Protein AF-A0A935HV04-F1 (afdb_monomer_lite)

Sequence (167 aa):
MIIDSYYIISKVKEILFQFDQTAIPQITVTQIKENPVILPTTEEQAAISSFLDDKTAQIDKLISNKEKLIELLKEERSAIINEAVRGEGKNWERKKLKYVAFIKYGLGQPPKQKDDGLPLIRATNVERGKINEKDLIYVDPDDVPYDRDPVLKENDIYSSKARSIYS

Structure (mmCIF, N/CA/C/O backbone):
data_AF-A0A935HV04-F1
#
_entry.id   AF-A0A935HV04-F1
#
loop_
_atom_site.group_PDB
_atom_site.id
_atom_site.type_symbol
_atom_site.label_atom_id
_atom_site.label_alt_id
_atom_site.label_comp_id
_atom_site.label_asym_id
_atom_site.label_entity_id
_atom_site.label_seq_id
_atom_site.pdbx_PDB_ins_code
_atom_site.Cartn_x
_atom_site.Cartn_y
_atom_site.Cartn_z
_atom_site.occupancy
_atom_site.B_iso_or_equiv
_atom_site.auth_seq_id
_atom_site.auth_comp_id
_atom_site.auth_asym_id
_atom_site.auth_atom_id
_atom_site.pdbx_PDB_model_num
ATOM 1 N N . MET A 1 1 ? -35.256 13.788 24.694 1.00 47.50 1 MET A N 1
ATOM 2 C CA . MET A 1 1 ? -34.440 12.618 24.294 1.00 47.50 1 MET A CA 1
ATOM 3 C C . MET A 1 1 ? -33.250 12.958 23.390 1.00 47.50 1 MET A C 1
ATOM 5 O O . MET A 1 1 ? -32.136 12.807 23.860 1.00 47.50 1 MET A O 1
ATOM 9 N N . ILE A 1 2 ? -33.401 13.443 22.141 1.00 44.16 2 ILE A N 1
ATOM 10 C CA . ILE A 1 2 ? -32.221 13.804 21.301 1.00 44.16 2 ILE A CA 1
ATOM 11 C C . ILE A 1 2 ? -31.509 15.073 21.814 1.00 44.16 2 ILE A C 1
ATOM 13 O O . ILE A 1 2 ? -30.285 15.169 21.761 1.00 44.16 2 ILE A O 1
ATOM 17 N N . ILE A 1 3 ? -32.269 16.025 22.363 1.00 41.28 3 ILE A N 1
ATOM 18 C CA . ILE A 1 3 ? -31.739 17.292 22.896 1.00 41.28 3 ILE A CA 1
ATOM 19 C C . ILE A 1 3 ? -30.908 17.054 24.170 1.00 41.28 3 ILE A C 1
ATOM 21 O O . ILE A 1 3 ? -29.827 17.623 24.304 1.00 41.28 3 ILE A O 1
ATOM 25 N N . ASP A 1 4 ? -31.347 16.145 25.044 1.00 47.22 4 ASP A N 1
ATOM 26 C CA . ASP A 1 4 ? -30.665 15.836 26.310 1.00 47.22 4 ASP A CA 1
ATOM 27 C C . ASP A 1 4 ? -29.338 15.101 26.073 1.00 47.22 4 ASP A C 1
ATOM 29 O O . ASP A 1 4 ? -28.319 15.429 26.677 1.00 47.22 4 ASP A O 1
ATOM 33 N N . SER A 1 5 ? -29.303 14.176 25.107 1.00 46.69 5 SER A N 1
ATOM 34 C CA . SER A 1 5 ? -28.078 13.449 24.755 1.00 46.69 5 SER A CA 1
ATOM 35 C C . SER A 1 5 ? -27.030 14.349 24.081 1.00 46.69 5 SER A C 1
ATOM 37 O O . SER A 1 5 ? -25.834 14.186 24.328 1.00 46.69 5 SER A O 1
ATOM 39 N N . TYR A 1 6 ? -27.454 15.324 23.264 1.00 51.53 6 TYR A N 1
ATOM 40 C CA . TYR A 1 6 ? -26.553 16.332 22.689 1.00 51.53 6 TYR A CA 1
ATOM 41 C C . TYR A 1 6 ? -26.009 17.277 23.768 1.00 51.53 6 TYR A C 1
ATOM 43 O O . TYR A 1 6 ? -24.817 17.579 23.767 1.00 51.53 6 TYR A O 1
ATOM 51 N N . TYR A 1 7 ? -26.856 17.675 24.723 1.00 54.06 7 TYR A N 1
ATOM 52 C CA . TYR A 1 7 ? -26.468 18.512 25.858 1.00 54.06 7 TYR A CA 1
ATOM 53 C C . TYR A 1 7 ? -25.430 17.824 26.761 1.00 54.06 7 TYR A C 1
ATOM 55 O O . TYR A 1 7 ? -24.446 18.452 27.158 1.00 54.06 7 TYR A O 1
ATOM 63 N N . ILE A 1 8 ? -25.590 16.519 27.017 1.00 55.56 8 ILE A N 1
ATOM 64 C CA . ILE A 1 8 ? -24.612 15.716 27.764 1.00 55.56 8 ILE A CA 1
ATOM 65 C C . ILE A 1 8 ? -23.278 15.668 27.013 1.00 55.56 8 ILE A C 1
ATOM 67 O O . ILE A 1 8 ? -22.256 16.024 27.589 1.00 55.56 8 ILE A O 1
ATOM 71 N N . ILE A 1 9 ? -23.257 15.317 25.722 1.00 57.28 9 ILE A N 1
ATOM 72 C CA . ILE A 1 9 ? -22.001 15.222 24.953 1.00 57.28 9 ILE A CA 1
ATOM 73 C C . ILE A 1 9 ? -21.313 16.594 24.813 1.00 57.28 9 ILE A C 1
ATOM 75 O O . ILE A 1 9 ? -20.083 16.673 24.896 1.00 57.28 9 ILE A O 1
ATOM 79 N N . SER A 1 10 ? -22.072 17.685 24.646 1.00 54.31 10 SER A N 1
ATOM 80 C CA . SER A 1 10 ? -21.502 19.036 24.566 1.00 54.31 10 SER A CA 1
ATOM 81 C C . SER A 1 10 ? -20.907 19.499 25.896 1.00 54.31 10 SER A C 1
ATOM 83 O O . SER A 1 10 ? -19.826 20.084 25.905 1.00 54.31 10 SER A O 1
ATOM 85 N N . LYS A 1 11 ? -21.566 19.199 27.026 1.00 54.38 11 LYS A N 1
ATOM 86 C CA . LYS A 1 11 ? -21.071 19.561 28.364 1.00 54.38 11 LYS A CA 1
ATOM 87 C C . LYS A 1 11 ? -19.913 18.681 28.817 1.00 54.38 11 LYS A C 1
ATOM 89 O O . LYS A 1 11 ? -18.961 19.187 29.396 1.00 54.38 11 LYS A O 1
ATOM 94 N N . VAL A 1 12 ? -19.937 17.395 28.474 1.00 57.72 12 VAL A N 1
ATOM 95 C CA . VAL A 1 12 ? -18.837 16.454 28.725 1.00 57.72 12 VAL A CA 1
ATOM 96 C C . VAL A 1 12 ? -17.551 16.915 28.026 1.00 57.72 12 VAL A C 1
ATOM 98 O O . VAL A 1 12 ? -16.484 16.831 28.625 1.00 57.72 12 VAL A O 1
ATOM 101 N N . LYS A 1 13 ? -17.633 17.490 26.814 1.00 55.78 13 LYS A N 1
ATOM 102 C CA . LYS A 1 13 ? -16.480 18.123 26.144 1.00 55.78 13 LYS A CA 1
ATOM 103 C C . LYS A 1 13 ? -15.980 19.395 26.837 1.00 55.78 13 LYS A C 1
ATOM 105 O O . LYS A 1 13 ? -14.776 19.597 26.898 1.00 55.78 13 LYS A O 1
ATOM 110 N N . GLU A 1 14 ? -16.859 20.260 27.333 1.00 54.94 14 GLU A N 1
ATOM 111 C CA . GLU A 1 14 ? -16.424 21.464 28.065 1.00 54.94 14 GLU A CA 1
ATOM 112 C C . GLU A 1 14 ? -15.745 21.121 29.395 1.00 54.94 14 GLU A C 1
ATOM 114 O O . GLU A 1 14 ? -14.818 21.812 29.807 1.00 54.94 14 GLU A O 1
ATOM 119 N N . ILE A 1 15 ? -16.199 20.053 30.050 1.00 54.34 15 ILE A N 1
ATOM 120 C CA . ILE A 1 15 ? -15.784 19.681 31.402 1.00 54.34 15 ILE A CA 1
ATOM 121 C C . ILE A 1 15 ? -14.525 18.791 31.395 1.00 54.34 15 ILE A C 1
ATOM 123 O O . ILE A 1 15 ? -13.601 19.043 32.157 1.00 54.34 15 ILE A O 1
ATOM 127 N N . LEU A 1 16 ? -14.420 17.804 30.492 1.00 52.16 16 LEU A N 1
ATOM 128 C CA . LEU A 1 16 ? -13.258 16.895 30.433 1.00 52.16 16 LEU A CA 1
ATOM 129 C C . LEU A 1 16 ? -11.959 17.544 29.928 1.00 52.16 16 LEU A C 1
ATOM 131 O O . LEU A 1 16 ? -10.896 16.949 30.088 1.00 52.16 16 LEU A O 1
ATOM 135 N N . PHE A 1 17 ? -12.030 18.715 29.289 1.00 54.56 17 PHE A N 1
ATOM 136 C CA . PHE A 1 17 ? -10.897 19.315 28.572 1.00 54.56 17 PHE A CA 1
ATOM 137 C C . PHE A 1 17 ? -10.408 20.652 29.155 1.00 54.56 17 PHE A C 1
ATOM 139 O O . PHE A 1 17 ? -9.611 21.336 28.508 1.00 54.56 17 PHE A O 1
ATOM 146 N N . GLN A 1 18 ? -10.817 21.028 30.374 1.00 55.06 18 GLN A N 1
ATOM 147 C CA . GLN A 1 18 ? -10.155 22.119 31.100 1.00 55.06 18 GLN A CA 1
ATOM 148 C C . GLN A 1 18 ? -8.792 21.645 31.625 1.00 55.06 18 GLN A C 1
ATOM 150 O O . GLN A 1 18 ? -8.643 21.254 32.777 1.00 55.06 18 GLN A O 1
ATOM 155 N N . PHE A 1 19 ? -7.786 21.645 30.751 1.00 56.00 19 PHE A N 1
ATOM 156 C CA . PHE A 1 19 ? -6.394 21.518 31.164 1.00 56.00 19 PHE A CA 1
ATOM 157 C C . PHE A 1 19 ? -5.919 22.855 31.737 1.00 56.00 19 PHE A C 1
ATOM 159 O O . PHE A 1 19 ? -6.064 23.892 31.083 1.00 56.00 19 PHE A O 1
ATOM 166 N N . ASP A 1 20 ? -5.303 22.835 32.919 1.00 54.31 20 ASP A N 1
ATOM 167 C CA . ASP A 1 20 ? -4.505 23.970 33.380 1.00 54.31 20 ASP A CA 1
ATOM 168 C C . ASP A 1 20 ? -3.436 24.278 32.322 1.00 54.31 20 ASP A C 1
ATOM 170 O O . ASP A 1 20 ? -2.790 23.362 31.806 1.00 54.31 20 ASP A O 1
ATOM 174 N N . GLN A 1 21 ? -3.269 25.561 31.979 1.00 54.41 21 GLN A N 1
ATOM 175 C CA . GLN A 1 21 ? -2.348 26.077 30.955 1.00 54.41 21 GLN A CA 1
ATOM 176 C C . GLN A 1 21 ? -0.869 25.836 31.315 1.00 54.41 21 GLN A C 1
ATOM 178 O O . GLN A 1 21 ? -0.098 26.766 31.541 1.00 54.41 21 GLN A O 1
ATOM 183 N N . THR A 1 22 ? -0.448 24.580 31.379 1.00 49.97 22 THR A N 1
ATOM 184 C CA . THR A 1 22 ? 0.940 24.186 31.606 1.00 49.97 22 THR A CA 1
ATOM 185 C C . THR A 1 22 ? 1.473 23.448 30.384 1.00 49.97 22 THR A C 1
ATOM 187 O O . THR A 1 22 ? 0.735 22.801 29.644 1.00 49.97 22 THR A O 1
ATOM 190 N N . ALA A 1 23 ? 2.777 23.593 30.138 1.00 54.88 23 ALA A N 1
ATOM 191 C CA . ALA A 1 23 ? 3.442 23.193 28.896 1.00 54.88 23 ALA A CA 1
ATOM 192 C C . ALA A 1 23 ? 3.453 21.672 28.618 1.00 54.88 23 ALA A C 1
ATOM 194 O O . ALA A 1 23 ? 3.910 21.258 27.554 1.00 54.88 23 ALA A O 1
ATOM 195 N N . ILE A 1 24 ? 2.954 20.841 29.542 1.00 57.62 24 ILE A N 1
ATOM 196 C CA . ILE A 1 24 ? 2.792 19.393 29.371 1.00 57.62 24 ILE A CA 1
ATOM 197 C C . ILE A 1 24 ? 1.389 19.017 29.877 1.00 57.62 24 ILE A C 1
ATOM 199 O O . ILE A 1 24 ? 1.179 18.992 31.090 1.00 57.62 24 ILE A O 1
ATOM 203 N N . PRO A 1 25 ? 0.417 18.722 28.997 1.00 56.41 25 PRO A N 1
ATOM 204 C CA . PRO A 1 25 ? -0.909 18.308 29.433 1.00 56.41 25 PRO A CA 1
ATOM 205 C C . PRO A 1 25 ? -0.823 16.909 30.054 1.00 56.41 25 PRO A C 1
ATOM 207 O O . PRO A 1 25 ? -0.663 15.912 29.350 1.00 56.41 25 PRO A O 1
ATOM 210 N N . GLN A 1 26 ? -0.920 16.826 31.380 1.00 62.59 26 GLN A N 1
ATOM 211 C CA . GLN A 1 26 ? -0.984 15.563 32.109 1.00 62.59 26 GLN A CA 1
ATOM 212 C C . GLN A 1 26 ? -2.231 15.549 32.993 1.00 62.59 26 GLN A C 1
ATOM 214 O O . GLN A 1 26 ? -2.424 16.437 33.818 1.00 62.59 26 GLN A O 1
ATOM 219 N N . ILE A 1 27 ? -3.070 14.524 32.822 1.00 68.94 27 ILE A N 1
ATOM 220 C CA . ILE A 1 27 ? -4.260 14.313 33.649 1.00 68.94 27 ILE A CA 1
ATOM 221 C C . ILE A 1 27 ? -3.831 13.597 34.931 1.00 68.94 27 ILE A C 1
ATOM 223 O O . ILE A 1 27 ? -3.335 12.470 34.894 1.00 68.94 27 ILE A O 1
ATOM 227 N N . THR A 1 28 ? -4.024 14.245 36.074 1.00 71.50 28 THR A N 1
ATOM 228 C CA . THR A 1 28 ? -3.809 13.648 37.396 1.00 71.50 28 THR A CA 1
ATOM 229 C C . THR A 1 28 ? -5.048 12.879 37.864 1.00 71.50 28 THR A C 1
ATOM 231 O O . THR A 1 28 ? -6.178 13.175 37.479 1.00 71.50 28 THR A O 1
ATOM 234 N N . VAL A 1 29 ? -4.857 11.889 38.743 1.00 71.31 29 VAL A N 1
ATOM 235 C CA . VAL A 1 29 ? -5.966 11.098 39.318 1.00 71.31 29 VAL A CA 1
ATOM 236 C C . VAL A 1 29 ? -6.966 11.987 40.069 1.00 71.31 29 VAL A C 1
ATOM 238 O O . VAL A 1 29 ? -8.165 11.716 40.051 1.00 71.31 29 VAL A O 1
ATOM 241 N N . THR A 1 30 ? -6.487 13.058 40.706 1.00 70.44 30 THR A N 1
ATOM 242 C CA . THR A 1 30 ? -7.322 14.040 41.412 1.00 70.44 30 THR A CA 1
ATOM 243 C C . THR A 1 30 ? -8.216 14.810 40.442 1.00 70.44 30 THR A C 1
ATOM 245 O O . THR A 1 30 ? -9.421 14.871 40.665 1.00 70.44 30 THR A O 1
ATOM 248 N N . GLN A 1 31 ? -7.664 15.275 39.313 1.00 69.38 31 GLN A N 1
ATOM 249 C CA . GLN A 1 31 ? -8.434 15.952 38.260 1.00 69.38 31 GLN A CA 1
ATOM 250 C C . GLN A 1 31 ? -9.539 15.059 37.676 1.00 69.38 31 GLN A C 1
ATOM 252 O O . GLN A 1 31 ? -10.617 15.550 37.370 1.00 69.38 31 GLN A O 1
ATOM 257 N N . ILE A 1 32 ? -9.320 13.742 37.568 1.00 69.38 32 ILE A N 1
ATOM 258 C CA . ILE A 1 32 ? -10.369 12.802 37.128 1.00 69.38 32 ILE A CA 1
ATOM 259 C C . ILE A 1 32 ? -11.471 12.662 38.186 1.00 69.38 32 ILE A C 1
ATOM 261 O O . ILE A 1 32 ? -12.649 12.631 37.839 1.00 69.38 32 ILE A O 1
ATOM 265 N N . LYS A 1 33 ? -11.104 12.554 39.470 1.00 69.12 33 LYS A N 1
ATOM 266 C CA . LYS A 1 33 ? -12.065 12.348 40.568 1.00 69.12 33 LYS A CA 1
ATOM 267 C C . LYS A 1 33 ? -12.970 13.550 40.812 1.00 69.12 33 LYS A C 1
ATOM 269 O O . LYS A 1 33 ? -14.120 13.364 41.190 1.00 69.12 33 LYS A O 1
ATOM 274 N N . GLU A 1 34 ? -12.445 14.755 40.631 1.00 69.81 34 GLU A N 1
ATOM 275 C CA . GLU A 1 34 ? -13.172 16.005 40.877 1.00 69.81 34 GLU A CA 1
ATOM 276 C C . GLU A 1 34 ? -13.966 16.475 39.653 1.00 69.81 34 GLU A C 1
ATOM 278 O O . GLU A 1 34 ? -14.638 17.503 39.705 1.00 69.81 34 GLU A O 1
ATOM 283 N N . ASN A 1 35 ? -13.929 15.710 38.560 1.00 67.75 35 ASN A N 1
ATOM 284 C CA . ASN A 1 35 ? -14.576 16.084 37.320 1.00 67.75 35 ASN A CA 1
ATOM 285 C C . ASN A 1 35 ? -16.105 15.897 37.402 1.00 67.75 35 ASN A C 1
ATOM 287 O O . ASN A 1 35 ? -16.571 14.761 37.558 1.00 67.75 35 ASN A O 1
ATOM 291 N N . PRO A 1 36 ? -16.918 16.962 37.272 1.00 63.66 36 PRO A N 1
ATOM 292 C CA . PRO A 1 36 ? -18.367 16.850 37.367 1.00 63.66 36 PRO A CA 1
ATOM 293 C C . PRO A 1 36 ? -18.944 16.165 36.121 1.00 63.66 36 PRO A C 1
ATOM 295 O O . PRO A 1 36 ? -19.143 16.783 35.078 1.00 63.66 36 PRO A O 1
ATOM 298 N N . VAL A 1 37 ? -19.246 14.872 36.222 1.00 67.69 37 VAL A N 1
ATOM 299 C CA . VAL A 1 37 ? -19.899 14.117 35.145 1.00 67.69 37 VAL A CA 1
ATOM 300 C C . VAL A 1 37 ? -21.409 14.105 35.367 1.00 67.69 37 VAL A C 1
ATOM 302 O O . VAL A 1 37 ? -21.889 13.791 36.455 1.00 67.69 37 VAL A O 1
ATOM 305 N N . ILE A 1 38 ? -22.171 14.425 34.320 1.00 70.69 38 ILE A N 1
ATOM 306 C CA . ILE A 1 38 ? -23.622 14.224 34.325 1.00 70.69 38 ILE A CA 1
ATOM 307 C C . ILE A 1 38 ? -23.866 12.716 34.260 1.00 70.69 38 ILE A C 1
ATOM 309 O O . ILE A 1 38 ? -23.514 12.082 33.266 1.00 70.69 38 ILE A O 1
ATOM 313 N N . LEU A 1 39 ? -24.450 12.152 35.317 1.00 75.69 39 LEU A N 1
ATOM 314 C CA . LEU A 1 39 ? -24.813 10.740 35.386 1.00 75.69 39 LEU A CA 1
ATOM 315 C C . LEU A 1 39 ? -26.308 10.596 35.056 1.00 75.69 39 LEU A C 1
ATOM 317 O O . LEU A 1 39 ? -27.137 10.906 35.915 1.00 75.69 39 LEU A O 1
ATOM 321 N N . PRO A 1 40 ? -26.674 10.181 33.828 1.00 78.56 40 PRO A N 1
ATOM 322 C CA . PRO A 1 40 ? -28.071 9.959 33.480 1.00 78.56 40 PRO A CA 1
ATOM 323 C C . PRO A 1 40 ? -28.631 8.752 34.239 1.00 78.56 40 PRO A C 1
ATOM 325 O O . PRO A 1 40 ? -27.892 7.995 34.875 1.00 78.56 40 PRO A O 1
ATOM 328 N N . THR A 1 41 ? -29.945 8.560 34.186 1.00 88.56 41 THR A N 1
ATOM 329 C CA . THR A 1 41 ? -30.588 7.417 34.851 1.00 88.56 41 THR A CA 1
ATOM 330 C C . THR A 1 41 ? -30.084 6.088 34.280 1.00 88.56 41 THR A C 1
ATOM 332 O O . THR A 1 41 ? -29.623 6.022 33.141 1.00 88.56 41 THR A O 1
ATOM 335 N N . THR A 1 42 ? -30.175 5.000 35.048 1.00 88.94 42 THR A N 1
ATOM 336 C CA . THR A 1 42 ? -29.733 3.671 34.586 1.00 88.94 42 THR A CA 1
ATOM 337 C C . THR A 1 42 ? -30.429 3.247 33.286 1.00 88.94 42 THR A C 1
ATOM 339 O O . THR A 1 42 ? -29.808 2.624 32.429 1.00 88.94 42 THR A O 1
ATOM 342 N N . GLU A 1 43 ? -31.698 3.625 33.112 1.00 89.62 43 GLU A N 1
ATOM 343 C CA . GLU A 1 43 ? -32.466 3.369 31.887 1.00 89.62 43 GLU A CA 1
ATOM 344 C C . GLU A 1 43 ? -31.896 4.134 30.685 1.00 89.62 43 GLU A C 1
ATOM 346 O O . GLU A 1 43 ? -31.678 3.551 29.623 1.00 89.62 43 GLU A O 1
ATOM 351 N N . GLU A 1 44 ? -31.581 5.419 30.854 1.00 82.88 44 GLU A N 1
ATOM 352 C CA . GLU A 1 44 ? -30.948 6.228 29.809 1.00 82.88 44 GLU A CA 1
ATOM 353 C C . GLU A 1 44 ? -29.532 5.741 29.483 1.00 82.88 44 GLU A C 1
ATOM 355 O O . GLU A 1 44 ? -29.162 5.689 28.312 1.00 82.88 44 GLU A O 1
ATOM 360 N N . GLN A 1 45 ? -28.748 5.331 30.487 1.00 80.69 45 GLN A N 1
ATOM 361 C CA . GLN A 1 45 ? -27.423 4.739 30.274 1.00 80.69 45 GLN A CA 1
ATOM 362 C C . GLN A 1 45 ? -27.511 3.468 29.423 1.00 80.69 45 GLN A C 1
ATOM 364 O O . GLN A 1 45 ? -26.748 3.316 28.469 1.00 80.69 45 GLN A O 1
ATOM 369 N N . ALA A 1 46 ? -28.462 2.580 29.728 1.00 88.38 46 ALA A N 1
ATOM 370 C CA . ALA A 1 46 ? -28.684 1.360 28.959 1.00 88.38 46 ALA A CA 1
ATOM 371 C C . ALA A 1 46 ? -29.126 1.665 27.518 1.00 88.38 46 ALA A C 1
ATOM 373 O O . ALA A 1 46 ? -28.615 1.056 26.578 1.00 88.38 46 ALA A O 1
ATOM 374 N N . ALA A 1 47 ? -30.018 2.643 27.327 1.00 87.88 47 ALA A N 1
ATOM 375 C CA . ALA A 1 47 ? -30.457 3.072 26.000 1.00 87.88 47 ALA A CA 1
ATOM 376 C C . ALA A 1 47 ? -29.308 3.669 25.169 1.00 87.88 47 ALA A C 1
ATOM 378 O O . ALA A 1 47 ? -29.174 3.356 23.985 1.00 87.88 47 ALA A O 1
ATOM 379 N N . ILE A 1 48 ? -28.455 4.493 25.787 1.00 84.19 48 ILE A N 1
ATOM 380 C CA . ILE A 1 48 ? -27.267 5.063 25.141 1.00 84.19 48 ILE A CA 1
ATOM 381 C C . ILE A 1 48 ? -26.274 3.954 24.782 1.00 84.19 48 ILE A C 1
ATOM 383 O O . ILE A 1 48 ? -25.801 3.932 23.648 1.00 84.19 48 ILE A O 1
ATOM 387 N N . SER A 1 49 ? -25.988 3.023 25.700 1.00 83.69 49 SER A N 1
ATOM 388 C CA . SER A 1 49 ? -25.077 1.899 25.435 1.00 83.69 49 SER A CA 1
ATOM 389 C C . SER A 1 49 ? -25.579 1.054 24.272 1.00 83.69 49 SER A C 1
ATOM 391 O O . SER A 1 49 ? -24.854 0.881 23.303 1.00 83.69 49 SER A O 1
ATOM 393 N N . SER A 1 50 ? -26.845 0.625 24.311 1.00 91.00 50 SER A N 1
ATOM 394 C CA . SER A 1 50 ? -27.438 -0.189 23.244 1.00 91.00 50 SER A CA 1
ATOM 395 C C . SER A 1 50 ? -27.391 0.522 21.894 1.00 91.00 50 SER A C 1
ATOM 397 O O . SER A 1 50 ? -27.062 -0.093 20.885 1.00 91.00 50 SER A O 1
ATOM 399 N N . PHE A 1 51 ? -27.688 1.825 21.858 1.00 90.00 51 PHE A N 1
ATOM 400 C CA . PHE A 1 51 ? -27.593 2.599 20.625 1.00 90.00 51 PHE A CA 1
ATOM 401 C C . PHE A 1 51 ? -26.154 2.669 20.100 1.00 90.00 51 PHE A C 1
ATOM 403 O O . PHE A 1 51 ? -25.936 2.541 18.894 1.00 90.00 51 PHE A O 1
ATOM 410 N N . LEU A 1 52 ? -25.174 2.895 20.979 1.00 88.12 52 LEU A N 1
ATOM 411 C CA . LEU A 1 52 ? -23.767 2.942 20.593 1.00 88.12 52 LEU A CA 1
ATOM 412 C C . LEU A 1 52 ? -23.287 1.578 20.097 1.00 88.12 52 LEU A C 1
ATOM 414 O O . LEU A 1 52 ? -22.683 1.541 19.031 1.00 88.12 52 LEU A O 1
ATOM 418 N N . ASP A 1 53 ? -23.623 0.494 20.794 1.00 90.81 53 ASP A N 1
ATOM 419 C CA . ASP A 1 53 ? -23.289 -0.883 20.413 1.00 90.81 53 ASP A CA 1
ATOM 420 C C . ASP A 1 53 ? -23.868 -1.241 19.035 1.00 90.81 53 ASP A C 1
ATOM 422 O O . ASP A 1 53 ? -23.173 -1.776 18.170 1.00 90.81 53 ASP A O 1
ATOM 426 N N . ASP A 1 54 ? -25.120 -0.862 18.768 1.00 94.38 54 ASP A N 1
ATOM 427 C CA . ASP A 1 54 ? -25.744 -1.074 17.461 1.00 94.38 54 ASP A CA 1
ATOM 428 C C . ASP A 1 54 ? -25.037 -0.287 16.350 1.00 94.38 54 ASP A C 1
ATOM 430 O O . ASP A 1 54 ? -24.920 -0.755 15.208 1.00 94.38 54 ASP A O 1
ATOM 434 N N . LYS A 1 55 ? -24.597 0.942 16.644 1.00 92.12 55 LYS A N 1
ATOM 435 C CA . LYS A 1 55 ? -23.912 1.801 15.670 1.00 92.12 55 LYS A CA 1
ATOM 436 C C . LYS A 1 55 ? -22.481 1.353 15.418 1.00 92.12 55 LYS A C 1
ATOM 438 O O . LYS A 1 55 ? -22.066 1.355 14.258 1.00 92.12 55 LYS A O 1
ATOM 443 N N . THR A 1 56 ? -21.746 0.947 16.446 1.00 90.31 56 THR A N 1
ATOM 444 C CA . THR A 1 56 ? -20.391 0.405 16.304 1.00 90.31 56 THR A CA 1
ATOM 445 C C . THR A 1 56 ? -20.424 -0.922 15.553 1.00 90.31 56 THR A C 1
ATOM 447 O O . THR A 1 56 ? -19.715 -1.051 14.560 1.00 90.31 56 THR A O 1
ATOM 450 N N . ALA A 1 57 ? -21.354 -1.829 15.871 1.00 95.06 57 ALA A N 1
ATOM 451 C CA . ALA A 1 57 ? -21.524 -3.086 15.139 1.00 95.06 57 ALA A CA 1
ATOM 452 C C . ALA A 1 57 ? -21.823 -2.875 13.640 1.00 95.06 57 ALA A C 1
ATOM 454 O O . ALA A 1 57 ? -21.335 -3.614 12.779 1.00 95.06 57 ALA A O 1
ATOM 455 N N . GLN A 1 58 ? -22.609 -1.848 13.295 1.00 95.94 58 GLN A N 1
ATOM 456 C CA . GLN A 1 58 ? -22.841 -1.467 11.896 1.00 95.94 58 GLN A CA 1
ATOM 457 C C . GLN A 1 58 ? -21.555 -0.996 11.207 1.00 95.94 58 GLN A C 1
ATOM 459 O O . GLN A 1 58 ? -21.306 -1.379 10.061 1.00 95.94 58 GLN A O 1
ATOM 464 N N . ILE A 1 59 ? -20.742 -0.183 11.886 1.00 95.12 59 ILE A N 1
ATOM 465 C CA . ILE A 1 59 ? -19.456 0.295 11.366 1.00 95.12 59 ILE A CA 1
ATOM 466 C C . ILE A 1 59 ? -18.498 -0.882 11.161 1.00 95.12 59 ILE A C 1
ATOM 468 O O . ILE A 1 59 ? -17.944 -1.017 10.070 1.00 95.12 59 ILE A O 1
ATOM 472 N N . ASP A 1 60 ? -18.375 -1.776 12.140 1.00 94.94 60 ASP A N 1
ATOM 473 C CA . ASP A 1 60 ? -17.498 -2.948 12.068 1.00 94.94 60 ASP A CA 1
ATOM 474 C C . ASP A 1 60 ? -17.888 -3.872 10.912 1.00 94.94 60 ASP A C 1
ATOM 476 O O . ASP A 1 60 ? -17.041 -4.312 10.129 1.00 94.94 60 ASP A O 1
ATOM 480 N N . LYS A 1 61 ? -19.194 -4.094 10.713 1.00 97.62 61 LYS A N 1
ATOM 481 C CA . LYS A 1 61 ? -19.700 -4.858 9.567 1.00 97.62 61 LYS A CA 1
ATOM 482 C C . LYS A 1 61 ? -19.342 -4.201 8.233 1.00 97.62 61 LYS A C 1
ATOM 484 O O . LYS A 1 61 ? -18.990 -4.892 7.277 1.00 97.62 61 LYS A O 1
ATOM 489 N N . LEU A 1 62 ? -19.441 -2.874 8.138 1.00 96.75 62 LEU A N 1
ATOM 490 C CA . LEU A 1 62 ? -19.064 -2.143 6.927 1.00 96.75 62 LEU A CA 1
ATOM 491 C C . LEU A 1 62 ? -17.558 -2.214 6.659 1.00 96.75 62 LEU A C 1
ATOM 493 O O . LEU A 1 62 ? -17.170 -2.353 5.498 1.00 96.75 62 LEU A O 1
ATOM 497 N N . ILE A 1 63 ? -16.725 -2.136 7.700 1.00 96.62 63 ILE A N 1
ATOM 498 C CA . ILE A 1 63 ? -15.269 -2.297 7.595 1.00 96.62 63 ILE A CA 1
ATOM 499 C C . ILE A 1 63 ? -14.948 -3.697 7.069 1.00 96.62 63 ILE A C 1
ATOM 501 O O . ILE A 1 63 ? -14.334 -3.814 6.010 1.00 96.62 63 ILE A O 1
ATOM 505 N N . SER A 1 64 ? -15.472 -4.740 7.718 1.00 97.81 64 SER A N 1
ATOM 506 C CA . SER A 1 64 ? -15.247 -6.134 7.320 1.00 97.81 64 SER A CA 1
ATOM 507 C C . SER A 1 64 ? -15.674 -6.408 5.871 1.00 97.81 64 SER A C 1
ATOM 509 O O . SER A 1 64 ? -14.934 -7.011 5.092 1.00 97.81 64 SER A O 1
ATOM 511 N N . ASN A 1 65 ? -16.837 -5.896 5.453 1.00 97.38 65 ASN A N 1
ATOM 512 C CA . ASN A 1 65 ? -17.301 -6.041 4.073 1.00 97.38 65 ASN A CA 1
ATOM 513 C C . ASN A 1 65 ? -16.376 -5.347 3.061 1.00 97.38 65 ASN A C 1
ATOM 515 O O . ASN A 1 65 ? -16.149 -5.880 1.973 1.00 97.38 65 ASN A O 1
ATOM 519 N N . LYS A 1 66 ? -15.847 -4.163 3.394 1.00 97.19 66 LYS A N 1
ATOM 520 C CA . LYS A 1 66 ? -14.896 -3.449 2.531 1.00 97.19 66 LYS A CA 1
ATOM 521 C C . LYS A 1 66 ? -13.570 -4.187 2.425 1.00 97.19 66 LYS A C 1
ATOM 523 O O . LYS A 1 66 ? -13.038 -4.290 1.324 1.00 97.19 66 LYS A O 1
ATOM 528 N N . GLU A 1 67 ? -13.052 -4.709 3.530 1.00 97.62 67 GLU A N 1
ATOM 529 C CA . GLU A 1 67 ? -11.817 -5.497 3.538 1.00 97.62 67 GLU A CA 1
ATOM 530 C C . GLU A 1 67 ? -11.955 -6.745 2.666 1.00 97.62 67 GLU A C 1
ATOM 532 O O . GLU A 1 67 ? -11.128 -6.968 1.781 1.00 97.62 67 GLU A O 1
ATOM 537 N N . LYS A 1 68 ? -13.066 -7.479 2.812 1.00 97.25 68 LYS A N 1
ATOM 538 C CA . LYS A 1 68 ? -13.378 -8.634 1.964 1.00 97.25 68 LYS A CA 1
ATOM 539 C C . LYS A 1 68 ? -13.500 -8.259 0.485 1.00 97.25 68 LYS A C 1
ATOM 541 O O . LYS A 1 68 ? -13.012 -8.980 -0.378 1.00 97.25 68 LYS A O 1
ATOM 546 N N . LEU A 1 69 ? -14.133 -7.129 0.168 1.00 97.12 69 LEU A N 1
ATOM 547 C CA . LEU A 1 69 ? -14.222 -6.649 -1.212 1.00 97.12 69 LEU A CA 1
ATOM 548 C C . LEU A 1 69 ? -12.837 -6.314 -1.786 1.00 97.12 69 LEU A C 1
ATOM 550 O O . LEU A 1 69 ? -12.554 -6.651 -2.931 1.00 97.12 69 LEU A O 1
ATOM 554 N N . ILE A 1 70 ? -11.964 -5.675 -1.001 1.00 97.06 70 ILE A N 1
ATOM 555 C CA . ILE A 1 70 ? -10.584 -5.381 -1.413 1.00 97.06 70 ILE A CA 1
ATOM 556 C C . ILE A 1 70 ? -9.823 -6.676 -1.711 1.00 97.06 70 ILE A C 1
ATOM 558 O O . ILE A 1 70 ? -9.073 -6.724 -2.686 1.00 97.06 70 ILE A O 1
ATOM 562 N N . GLU A 1 71 ? -9.992 -7.707 -0.886 1.00 96.38 71 GLU A N 1
ATOM 563 C CA . GLU A 1 71 ? -9.378 -9.018 -1.097 1.00 96.38 71 GLU A CA 1
ATOM 564 C C . GLU A 1 71 ? -9.872 -9.671 -2.393 1.00 96.38 71 GLU A C 1
ATOM 566 O O . GLU A 1 71 ? -9.057 -9.975 -3.262 1.00 96.38 71 GLU A O 1
ATOM 571 N N . LEU A 1 72 ? -11.191 -9.746 -2.594 1.00 97.00 72 LEU A N 1
ATOM 572 C CA . LEU A 1 72 ? -11.788 -10.292 -3.818 1.00 97.00 72 LEU A CA 1
ATOM 573 C C . LEU A 1 72 ? -11.316 -9.554 -5.078 1.00 97.00 72 LEU A C 1
ATOM 575 O O . LEU A 1 72 ? -10.958 -10.183 -6.069 1.00 97.00 72 LEU A O 1
ATOM 579 N N . LEU A 1 73 ? -11.241 -8.221 -5.039 1.00 96.69 73 LEU A N 1
ATOM 580 C CA . LEU A 1 73 ? -10.740 -7.427 -6.166 1.00 96.69 73 LEU A CA 1
ATOM 581 C C . LEU A 1 73 ? -9.250 -7.677 -6.443 1.00 96.69 73 LEU A C 1
ATOM 583 O O . LEU A 1 73 ? -8.811 -7.620 -7.594 1.00 96.69 73 LEU A O 1
ATOM 587 N N . LYS A 1 74 ? -8.440 -7.938 -5.408 1.00 94.12 74 LYS A N 1
ATOM 588 C CA . LYS A 1 74 ? -7.029 -8.316 -5.584 1.00 94.12 74 LYS A CA 1
ATOM 589 C C . LYS A 1 74 ? -6.909 -9.693 -6.231 1.00 94.12 74 LYS A C 1
ATOM 591 O O . LYS A 1 74 ? -6.082 -9.848 -7.132 1.00 94.12 74 LYS A O 1
ATOM 596 N N . GLU A 1 75 ? -7.715 -10.656 -5.793 1.00 94.75 75 GLU A N 1
ATOM 597 C CA . GLU A 1 75 ? -7.766 -12.002 -6.366 1.00 94.75 75 GLU A CA 1
ATOM 598 C C . GLU A 1 75 ? -8.207 -11.966 -7.828 1.00 94.75 75 GLU A C 1
ATOM 600 O O . GLU A 1 75 ? -7.493 -12.479 -8.687 1.00 94.75 75 GLU A O 1
ATOM 605 N N . GLU A 1 76 ? -9.311 -11.282 -8.130 1.00 95.25 76 GLU A N 1
ATOM 606 C CA . GLU A 1 76 ? -9.831 -11.123 -9.489 1.00 95.25 76 GLU A CA 1
ATOM 607 C C . GLU A 1 76 ? -8.802 -10.445 -10.398 1.00 95.25 76 GLU A C 1
ATOM 609 O O . GLU A 1 76 ? -8.479 -10.953 -11.471 1.00 95.25 76 GLU A O 1
ATOM 614 N N . ARG A 1 77 ? -8.194 -9.338 -9.948 1.00 93.44 77 ARG A N 1
ATOM 615 C CA . ARG A 1 77 ? -7.132 -8.665 -10.708 1.00 93.44 77 ARG A CA 1
ATOM 616 C C . ARG A 1 77 ? -5.956 -9.602 -10.984 1.00 93.44 77 ARG A C 1
ATOM 618 O O . ARG A 1 77 ? -5.403 -9.574 -12.082 1.00 93.44 77 ARG A O 1
ATOM 625 N N . SER A 1 78 ? -5.541 -10.391 -9.994 1.00 91.62 78 SER A N 1
ATOM 626 C CA . SER A 1 78 ? -4.459 -11.366 -10.151 1.00 91.62 78 SER A CA 1
ATOM 627 C C . SER A 1 78 ? -4.843 -12.461 -11.147 1.00 91.62 78 SER A C 1
ATOM 629 O O . SER A 1 78 ? -4.054 -12.776 -12.035 1.00 91.62 78 SER A O 1
ATOM 631 N N . ALA A 1 79 ? -6.066 -12.988 -11.057 1.00 91.06 79 ALA A N 1
ATOM 632 C CA . ALA A 1 79 ? -6.594 -14.001 -11.962 1.00 91.06 79 ALA A CA 1
ATOM 633 C C . ALA A 1 79 ? -6.636 -13.497 -13.411 1.00 91.06 79 ALA A C 1
ATOM 635 O O . ALA A 1 79 ? -6.077 -14.153 -14.284 1.00 91.06 79 ALA A O 1
ATOM 636 N N . ILE A 1 80 ? -7.180 -12.297 -13.647 1.00 91.00 80 ILE A N 1
ATOM 637 C CA . ILE A 1 80 ? -7.235 -11.666 -14.975 1.00 91.00 80 ILE A CA 1
ATOM 638 C C . ILE A 1 80 ? -5.829 -11.464 -15.546 1.00 91.00 80 ILE A C 1
ATOM 640 O O . ILE A 1 80 ? -5.579 -11.783 -16.708 1.00 91.00 80 ILE A O 1
ATOM 644 N N . ILE A 1 81 ? -4.889 -10.943 -14.747 1.00 89.38 81 ILE A N 1
ATOM 645 C CA . ILE A 1 81 ? -3.500 -10.767 -15.193 1.00 89.38 81 ILE A CA 1
ATOM 646 C C . ILE A 1 81 ? -2.896 -12.124 -15.547 1.00 89.38 81 ILE A C 1
ATOM 648 O O . ILE A 1 81 ? -2.340 -12.264 -16.632 1.00 89.38 81 ILE A O 1
ATOM 652 N N . ASN A 1 82 ? -3.021 -13.115 -14.661 1.00 88.12 82 ASN A N 1
ATOM 653 C CA . ASN A 1 82 ? -2.470 -14.450 -14.863 1.00 88.12 82 ASN A CA 1
ATOM 654 C C . ASN A 1 82 ? -3.040 -15.103 -16.117 1.00 88.12 82 ASN A C 1
ATOM 656 O O . ASN A 1 82 ? -2.268 -15.596 -16.928 1.00 88.12 82 ASN A O 1
ATOM 660 N N . GLU A 1 83 ? -4.353 -15.061 -16.320 1.00 87.31 83 GLU A N 1
ATOM 661 C CA . GLU A 1 83 ? -4.995 -15.559 -17.535 1.00 87.31 83 GLU A CA 1
ATOM 662 C C . GLU A 1 83 ? -4.446 -14.849 -18.780 1.00 87.31 83 GLU A C 1
ATOM 664 O O . GLU A 1 83 ? -4.016 -15.499 -19.736 1.00 87.31 83 GLU A O 1
ATOM 669 N N . ALA A 1 84 ? -4.361 -13.516 -18.741 1.00 86.88 84 ALA A N 1
ATOM 670 C CA . ALA A 1 84 ? -3.846 -12.728 -19.850 1.00 86.88 84 ALA A CA 1
ATOM 671 C C . ALA A 1 84 ? -2.382 -13.059 -20.189 1.00 86.88 84 ALA A C 1
ATOM 673 O O . ALA A 1 84 ? -2.051 -13.107 -21.377 1.00 86.88 84 ALA A O 1
ATOM 674 N N . VAL A 1 85 ? -1.520 -13.300 -19.186 1.00 87.69 85 VAL A N 1
ATOM 675 C CA . VAL A 1 85 ? -0.076 -13.562 -19.369 1.00 87.69 85 VAL A CA 1
ATOM 676 C C . VAL A 1 85 ? 0.302 -15.039 -19.489 1.00 87.69 85 VAL A C 1
ATOM 678 O O . VAL A 1 85 ? 1.413 -15.343 -19.920 1.00 87.69 85 VAL A O 1
ATOM 681 N N . ARG A 1 86 ? -0.576 -15.981 -19.126 1.00 83.31 86 ARG A N 1
ATOM 682 C CA . ARG A 1 86 ? -0.293 -17.424 -19.236 1.00 83.31 86 ARG A CA 1
ATOM 683 C C . ARG A 1 86 ? -0.173 -17.863 -20.696 1.00 83.31 86 ARG A C 1
ATOM 685 O O . ARG A 1 86 ? 0.514 -18.840 -20.986 1.00 83.31 86 ARG A O 1
ATOM 692 N N . GLY A 1 87 ? -0.800 -17.116 -21.609 1.00 72.50 87 GLY A N 1
ATOM 693 C CA . GLY A 1 87 ? -0.692 -17.333 -23.051 1.00 72.50 87 GLY A CA 1
ATOM 694 C C . GLY A 1 87 ? -1.354 -18.628 -23.534 1.00 72.50 87 GLY A C 1
ATOM 695 O O . GLY A 1 87 ? -1.034 -19.090 -24.626 1.00 72.50 87 GLY A O 1
ATOM 696 N N . GLU A 1 88 ? -2.253 -19.235 -22.748 1.00 68.56 88 GLU A N 1
ATOM 697 C CA . GLU A 1 88 ? -2.965 -20.453 -23.158 1.00 68.56 88 GLU A CA 1
ATOM 698 C C . GLU A 1 88 ? -3.789 -20.194 -24.422 1.00 68.56 88 GLU A C 1
ATOM 700 O O . GLU A 1 88 ? -4.466 -19.175 -24.547 1.00 68.56 88 GLU A O 1
ATOM 705 N N . GLY A 1 89 ? -3.671 -21.091 -25.403 1.00 69.38 89 GLY A N 1
ATOM 706 C CA . GLY A 1 89 ? -4.337 -20.949 -26.701 1.00 69.38 89 GLY A CA 1
ATOM 707 C C . GLY A 1 89 ? -3.762 -19.858 -27.613 1.00 69.38 89 GLY A C 1
ATOM 708 O O . GLY A 1 89 ? -4.279 -19.659 -28.710 1.00 69.38 89 GLY A O 1
ATOM 709 N N . LYS A 1 90 ? -2.688 -19.164 -27.210 1.00 73.38 90 LYS A N 1
ATOM 710 C CA . LYS A 1 90 ? -1.995 -18.180 -28.048 1.00 73.38 90 LYS A CA 1
ATOM 711 C C . LYS A 1 90 ? -0.655 -18.752 -28.520 1.00 73.38 90 LYS A C 1
ATOM 713 O O . LYS A 1 90 ? 0.106 -19.305 -27.732 1.00 73.38 90 LYS A O 1
ATOM 718 N N . ASN A 1 91 ? -0.336 -18.589 -29.806 1.00 84.12 91 ASN A N 1
ATOM 719 C CA . ASN A 1 91 ? 0.942 -19.007 -30.406 1.00 84.12 91 ASN A CA 1
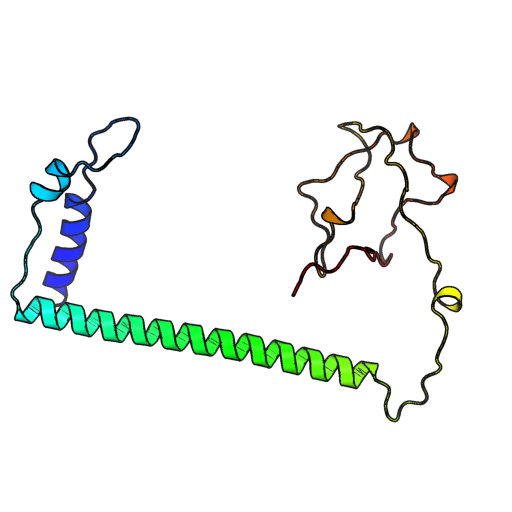ATOM 720 C C . ASN A 1 91 ? 2.091 -18.067 -29.995 1.00 84.12 91 ASN A C 1
ATOM 722 O O . ASN A 1 91 ? 2.677 -17.375 -30.824 1.00 84.12 91 ASN A O 1
ATOM 726 N N . TRP A 1 92 ? 2.367 -17.969 -28.696 1.00 87.44 92 TRP A N 1
ATOM 727 C CA . TRP A 1 92 ? 3.398 -17.088 -28.158 1.00 87.44 92 TRP A CA 1
ATOM 728 C C . TRP A 1 92 ? 4.791 -17.692 -28.305 1.00 87.44 92 TRP A C 1
ATOM 730 O O . TRP A 1 92 ? 5.039 -18.841 -27.939 1.00 87.44 92 TRP A O 1
ATOM 740 N N . GLU A 1 93 ? 5.729 -16.881 -28.790 1.00 87.94 93 GLU A N 1
ATOM 741 C CA . GLU A 1 93 ? 7.140 -17.242 -28.854 1.00 87.94 93 GLU A CA 1
ATOM 742 C C . GLU A 1 93 ? 7.837 -16.882 -27.534 1.00 87.94 93 GLU A C 1
ATOM 744 O O . GLU A 1 93 ? 7.740 -15.757 -27.041 1.00 87.94 93 GLU A O 1
ATOM 749 N N . ARG A 1 94 ? 8.587 -17.825 -26.954 1.00 87.88 94 ARG A N 1
ATOM 750 C CA . ARG A 1 94 ? 9.386 -17.572 -25.748 1.00 87.88 94 ARG A CA 1
ATOM 751 C C . ARG A 1 94 ? 10.780 -17.080 -26.129 1.00 87.88 94 ARG A C 1
ATOM 753 O O . ARG A 1 94 ? 11.570 -17.842 -26.679 1.00 87.88 94 ARG A O 1
ATOM 760 N N . LYS A 1 95 ? 11.125 -15.844 -25.756 1.00 91.88 95 LYS A N 1
ATOM 761 C CA . LYS A 1 95 ? 12.478 -15.278 -25.917 1.00 91.88 95 LYS A CA 1
ATOM 762 C C . LYS A 1 95 ? 13.116 -14.982 -24.568 1.00 91.88 95 LYS A C 1
ATOM 764 O O . LYS A 1 95 ? 12.458 -14.506 -23.647 1.00 91.88 95 LYS A O 1
ATOM 769 N N . LYS A 1 96 ? 14.423 -15.246 -24.441 1.00 91.06 96 LYS A N 1
ATOM 770 C CA . LYS A 1 96 ? 15.181 -14.812 -23.255 1.00 91.06 96 LYS A CA 1
ATOM 771 C C . LYS A 1 96 ? 15.266 -13.285 -23.253 1.00 91.06 96 LYS A C 1
ATOM 773 O O . LYS A 1 96 ? 15.557 -12.702 -24.294 1.00 91.06 96 LYS A O 1
ATOM 778 N N . LEU A 1 97 ? 15.112 -12.667 -22.080 1.00 89.56 97 LEU A N 1
ATOM 779 C CA . LEU A 1 97 ? 15.100 -11.206 -21.924 1.00 89.56 97 LEU A CA 1
ATOM 780 C C . LEU A 1 97 ? 16.332 -10.528 -22.550 1.00 89.56 97 LEU A C 1
ATOM 782 O O . LEU A 1 97 ? 16.193 -9.523 -23.232 1.00 89.56 97 LEU A O 1
ATOM 786 N N . LYS A 1 98 ? 17.516 -11.145 -22.429 1.00 90.19 98 LYS A N 1
ATOM 787 C CA . LYS A 1 98 ? 18.772 -10.654 -23.027 1.00 90.19 98 LYS A CA 1
ATOM 788 C C . LYS A 1 98 ? 18.755 -10.480 -24.555 1.00 90.19 98 LYS A C 1
ATOM 790 O O . LYS A 1 98 ? 19.676 -9.882 -25.092 1.00 90.19 98 LYS A O 1
ATOM 795 N N . TYR A 1 99 ? 17.778 -11.066 -25.252 1.00 93.31 99 TYR A N 1
ATOM 796 C CA . TYR A 1 99 ? 17.618 -10.937 -26.705 1.00 93.31 99 TYR A CA 1
ATOM 797 C C . TYR A 1 99 ? 16.570 -9.895 -27.109 1.00 93.31 99 TYR A C 1
ATOM 799 O O . TYR A 1 99 ? 16.446 -9.602 -28.291 1.00 93.31 99 TYR A O 1
ATOM 807 N N . VAL A 1 100 ? 15.792 -9.375 -26.156 1.00 91.81 100 VAL A N 1
ATOM 808 C CA . VAL A 1 100 ? 14.696 -8.423 -26.413 1.00 91.81 100 VAL A CA 1
ATOM 809 C C . VAL A 1 100 ? 14.857 -7.111 -25.647 1.00 91.81 100 VAL A C 1
ATOM 811 O O . VAL A 1 100 ? 14.189 -6.139 -25.972 1.00 91.81 100 VAL A O 1
ATOM 814 N N . ALA A 1 101 ? 15.735 -7.073 -24.646 1.00 89.19 101 ALA A N 1
ATOM 815 C CA . ALA A 1 101 ? 16.003 -5.897 -23.837 1.00 89.19 101 ALA A CA 1
ATOM 816 C C . ALA A 1 101 ? 17.495 -5.789 -23.505 1.00 89.19 101 ALA A C 1
ATOM 818 O O . ALA A 1 101 ? 18.187 -6.795 -23.311 1.00 89.19 101 ALA A O 1
ATOM 819 N N . PHE A 1 102 ? 17.966 -4.549 -23.394 1.00 87.44 102 PHE A N 1
ATOM 820 C CA . PHE A 1 102 ? 19.285 -4.232 -22.868 1.00 87.44 102 PHE A CA 1
ATOM 821 C C . PHE A 1 102 ? 19.193 -4.074 -21.347 1.00 87.44 102 PHE A C 1
ATOM 823 O O . PHE A 1 102 ? 18.419 -3.261 -20.849 1.00 87.44 102 PHE A O 1
ATOM 830 N N . ILE A 1 103 ? 19.953 -4.880 -20.605 1.00 86.75 103 ILE A N 1
ATOM 831 C CA . ILE A 1 103 ? 19.916 -4.891 -19.138 1.00 86.75 103 ILE A CA 1
ATOM 832 C C . ILE A 1 103 ? 21.109 -4.094 -18.617 1.00 86.75 103 ILE A C 1
ATOM 834 O O . ILE A 1 103 ? 22.255 -4.504 -18.803 1.00 86.75 103 ILE A O 1
ATOM 838 N N . LYS A 1 104 ? 20.824 -2.984 -17.935 1.00 86.56 104 LYS A N 1
ATOM 839 C CA . LYS A 1 104 ? 21.811 -2.166 -17.226 1.00 86.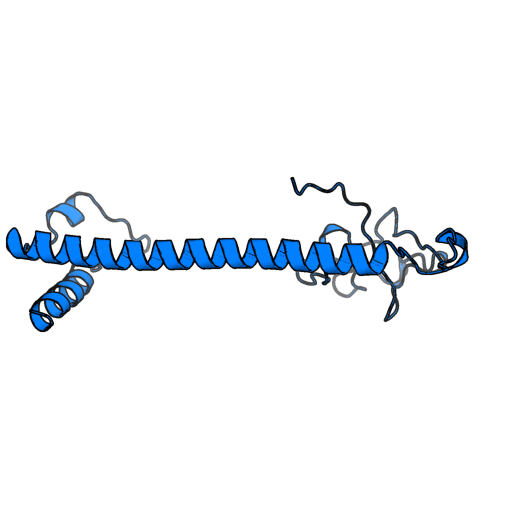56 104 LYS A CA 1
ATOM 840 C C . LYS A 1 104 ? 21.839 -2.531 -15.747 1.00 86.56 104 LYS A C 1
ATOM 842 O O . LYS A 1 104 ? 20.805 -2.847 -15.159 1.00 86.56 104 LYS A O 1
ATOM 847 N N . TYR A 1 105 ? 23.018 -2.458 -15.141 1.00 83.56 105 TYR A N 1
ATOM 848 C CA . TYR A 1 105 ? 23.181 -2.616 -13.699 1.00 83.56 105 TYR A CA 1
ATOM 849 C C . TYR A 1 105 ? 23.418 -1.254 -13.058 1.00 83.56 105 TYR A C 1
ATOM 851 O O . TYR A 1 105 ? 24.094 -0.404 -13.631 1.00 83.56 105 TYR A O 1
ATOM 859 N N . GLY A 1 106 ? 22.859 -1.062 -11.862 1.00 81.44 106 GLY A N 1
ATOM 860 C CA . GLY A 1 106 ? 23.089 0.147 -11.079 1.00 81.44 106 GLY A CA 1
ATOM 861 C C . GLY A 1 106 ? 24.548 0.299 -10.646 1.00 81.44 106 GLY A C 1
ATOM 862 O O . GLY A 1 106 ? 25.370 -0.615 -10.770 1.00 81.44 106 GLY A O 1
ATOM 863 N N . LEU A 1 107 ? 24.859 1.468 -10.095 1.00 81.06 107 LEU A N 1
ATOM 864 C CA . LEU A 1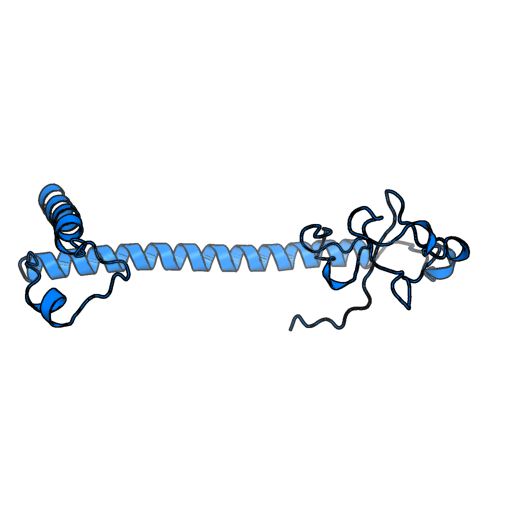 107 ? 26.187 1.773 -9.578 1.00 81.06 107 LEU A CA 1
ATOM 865 C C . LEU A 1 107 ? 26.487 0.895 -8.353 1.00 81.06 107 LEU A C 1
ATOM 867 O O . LEU A 1 107 ? 25.749 0.907 -7.371 1.00 81.06 107 LEU A O 1
ATOM 871 N N . GLY A 1 108 ? 27.564 0.106 -8.423 1.00 74.12 108 GLY A N 1
ATOM 872 C CA . GLY A 1 108 ? 27.992 -0.761 -7.317 1.00 74.12 108 GLY A CA 1
ATOM 873 C C . GLY A 1 108 ? 28.590 0.014 -6.139 1.00 74.12 108 GLY A C 1
ATOM 874 O O . GLY A 1 108 ? 28.440 -0.402 -4.995 1.00 74.12 108 GLY A O 1
ATOM 875 N N . GLN A 1 109 ? 29.229 1.152 -6.420 1.00 79.50 109 GLN A N 1
ATOM 876 C CA . GLN A 1 109 ? 29.642 2.138 -5.425 1.00 79.50 109 GLN A CA 1
ATOM 877 C C . GLN A 1 109 ? 28.960 3.467 -5.760 1.00 79.50 109 GLN A C 1
ATOM 879 O O . GLN A 1 109 ? 29.000 3.870 -6.927 1.00 79.50 109 GLN A O 1
ATOM 884 N N . PRO A 1 110 ? 28.295 4.118 -4.790 1.00 81.81 110 PRO A N 1
ATOM 885 C CA . PRO A 1 110 ? 27.689 5.417 -5.025 1.00 81.81 110 PRO A CA 1
ATOM 886 C C . PRO A 1 110 ? 28.791 6.470 -5.234 1.00 81.81 110 PRO A C 1
ATOM 888 O O . PRO A 1 110 ? 29.774 6.453 -4.486 1.00 81.81 110 PRO A O 1
ATOM 891 N N . PRO A 1 111 ? 28.631 7.382 -6.207 1.00 88.44 111 PRO A N 1
ATOM 892 C CA . PRO A 1 111 ? 29.504 8.540 -6.347 1.00 88.44 111 PRO A CA 1
ATOM 893 C C . PRO A 1 111 ? 29.444 9.446 -5.110 1.00 88.44 111 PRO A C 1
ATOM 895 O O . PRO A 1 111 ? 28.548 9.324 -4.264 1.00 88.44 111 PRO A O 1
ATOM 898 N N . LYS A 1 112 ? 30.393 10.375 -5.006 1.00 92.31 112 LYS A N 1
ATOM 899 C CA . LYS A 1 112 ? 30.440 11.387 -3.946 1.00 92.31 112 LYS A CA 1
ATOM 900 C C . LYS A 1 112 ? 29.135 12.170 -3.887 1.00 92.31 112 LYS A C 1
ATOM 902 O O . LYS A 1 112 ? 28.569 12.541 -4.910 1.00 92.31 112 LYS A O 1
ATOM 907 N N . GLN A 1 113 ? 28.666 12.422 -2.670 1.00 91.44 113 GLN A N 1
ATOM 908 C CA . GLN A 1 113 ? 27.440 13.182 -2.444 1.00 91.44 113 GLN A CA 1
ATOM 909 C C . GLN A 1 113 ? 27.706 14.682 -2.562 1.00 91.44 113 GLN A C 1
ATOM 911 O O . GLN A 1 113 ? 28.766 15.159 -2.151 1.00 91.44 113 GLN A O 1
ATOM 916 N N . LYS A 1 114 ? 26.733 15.411 -3.104 1.00 92.56 114 LYS A N 1
ATOM 917 C CA . LYS A 1 114 ? 26.759 16.865 -3.267 1.00 92.56 114 LYS A CA 1
ATOM 918 C C . LYS A 1 114 ? 25.332 17.384 -3.192 1.00 92.56 114 LYS A C 1
ATOM 920 O O . LYS A 1 114 ? 24.496 16.899 -3.943 1.00 92.56 114 LYS A O 1
ATOM 925 N N . ASP A 1 115 ? 25.073 18.356 -2.320 1.00 87.12 115 ASP A N 1
ATOM 926 C CA . ASP A 1 115 ? 23.712 18.849 -2.045 1.00 87.12 115 ASP A CA 1
ATOM 927 C C . ASP A 1 115 ? 23.017 19.428 -3.293 1.00 87.12 115 ASP A C 1
ATOM 929 O O . ASP A 1 115 ? 21.822 19.229 -3.475 1.00 87.12 115 ASP A O 1
ATOM 933 N N . ASP A 1 116 ? 23.777 20.072 -4.185 1.00 87.94 116 ASP A N 1
ATOM 934 C CA . ASP A 1 116 ? 23.325 20.583 -5.492 1.00 87.94 116 ASP A CA 1
ATOM 935 C C . ASP A 1 116 ? 23.785 19.659 -6.639 1.00 87.94 116 ASP A C 1
ATOM 937 O O . ASP A 1 116 ? 24.468 20.055 -7.585 1.00 87.94 116 ASP A O 1
ATOM 941 N N . GLY A 1 117 ? 23.549 18.361 -6.457 1.00 90.75 117 GLY A N 1
ATOM 942 C CA . GLY A 1 117 ? 23.983 17.296 -7.358 1.00 90.75 117 GLY A CA 1
ATOM 943 C C . GLY A 1 117 ? 22.857 16.709 -8.210 1.00 90.75 117 GLY A C 1
ATOM 944 O O . GLY A 1 117 ? 21.729 17.195 -8.239 1.00 90.75 117 GLY A O 1
ATOM 945 N N . LEU A 1 118 ? 23.147 15.601 -8.892 1.00 90.31 118 LEU A N 1
ATOM 946 C CA . LEU A 1 118 ? 22.139 14.812 -9.606 1.00 90.31 118 LEU A CA 1
ATOM 947 C C . LEU A 1 118 ? 21.422 13.851 -8.649 1.00 90.31 118 LEU A C 1
ATOM 949 O O . LEU A 1 118 ? 22.092 13.208 -7.839 1.00 90.31 118 LEU A O 1
ATOM 953 N N . PRO A 1 119 ? 20.094 13.675 -8.752 1.00 91.50 119 PRO A N 1
ATOM 954 C CA . PRO A 1 119 ? 19.373 12.736 -7.903 1.00 91.50 119 PRO A CA 1
ATOM 955 C C . PRO A 1 119 ? 19.748 11.283 -8.234 1.00 91.50 119 PRO A C 1
ATOM 957 O O . PRO A 1 119 ? 19.662 10.834 -9.378 1.00 91.50 119 PRO A O 1
ATOM 960 N N . LEU A 1 120 ? 20.117 10.519 -7.208 1.00 90.25 120 LEU A N 1
ATOM 961 C CA . LEU A 1 120 ? 20.420 9.094 -7.284 1.00 90.25 120 LEU A CA 1
ATOM 962 C C . LEU A 1 120 ? 19.238 8.267 -6.767 1.00 90.25 120 LEU A C 1
ATOM 964 O O . LEU A 1 120 ? 18.918 8.275 -5.576 1.00 90.25 120 LEU A O 1
ATOM 968 N N . ILE A 1 121 ? 18.645 7.471 -7.657 1.00 89.25 121 ILE A N 1
ATOM 969 C CA . ILE A 1 121 ? 17.564 6.540 -7.317 1.00 89.25 121 ILE A CA 1
ATOM 970 C C . ILE A 1 121 ? 18.160 5.230 -6.802 1.00 89.25 121 ILE A C 1
ATOM 972 O O . ILE A 1 121 ? 18.901 4.537 -7.505 1.00 89.25 121 ILE A O 1
ATOM 976 N N . ARG A 1 122 ? 17.808 4.855 -5.571 1.00 86.81 122 ARG A N 1
ATOM 977 C CA . ARG A 1 122 ? 18.224 3.591 -4.945 1.00 86.81 122 ARG A CA 1
ATOM 978 C C . ARG A 1 122 ? 17.051 2.629 -4.828 1.00 86.81 122 ARG A C 1
ATOM 980 O O . ARG A 1 122 ? 15.895 3.025 -4.919 1.00 86.81 122 ARG A O 1
ATOM 987 N N . ALA A 1 123 ? 17.344 1.365 -4.528 1.00 83.69 123 ALA A N 1
ATOM 988 C CA . ALA A 1 123 ? 16.313 0.350 -4.302 1.00 83.69 123 ALA A CA 1
ATOM 989 C C . ALA A 1 123 ? 15.312 0.733 -3.192 1.00 83.69 123 ALA A C 1
ATOM 991 O O . ALA A 1 123 ? 14.150 0.355 -3.278 1.00 83.69 123 ALA A O 1
ATOM 992 N N . THR A 1 124 ? 15.740 1.501 -2.183 1.00 85.31 124 THR A N 1
ATOM 993 C CA . THR A 1 124 ? 14.878 2.020 -1.103 1.00 85.31 124 THR A CA 1
ATOM 994 C C . THR A 1 124 ? 13.917 3.113 -1.565 1.00 85.31 124 THR A C 1
ATOM 996 O O . THR A 1 124 ? 12.903 3.337 -0.919 1.00 85.31 124 THR A O 1
ATOM 999 N N . ASN A 1 125 ? 14.218 3.785 -2.678 1.00 87.50 125 ASN A N 1
ATOM 1000 C CA . ASN A 1 125 ? 13.362 4.806 -3.278 1.00 87.50 125 ASN A CA 1
ATOM 1001 C C . ASN A 1 125 ? 12.315 4.193 -4.222 1.00 87.50 125 ASN A C 1
ATOM 1003 O O . ASN A 1 125 ? 11.574 4.928 -4.863 1.00 87.50 125 ASN A O 1
ATOM 1007 N N . VAL A 1 126 ? 12.254 2.865 -4.361 1.00 86.38 126 VAL A N 1
ATOM 1008 C CA . VAL A 1 126 ? 11.359 2.203 -5.314 1.00 86.38 126 VAL A CA 1
ATOM 1009 C C . VAL A 1 126 ? 10.253 1.475 -4.574 1.00 86.38 126 VAL A C 1
ATOM 1011 O O . VAL A 1 126 ? 10.485 0.500 -3.863 1.00 86.38 126 VAL A O 1
ATOM 1014 N N . GLU A 1 127 ? 9.028 1.944 -4.791 1.00 84.81 127 GLU A N 1
ATOM 1015 C CA . GLU A 1 127 ? 7.801 1.329 -4.302 1.00 84.81 127 GLU A CA 1
ATOM 1016 C C . GLU A 1 127 ? 7.020 0.737 -5.481 1.00 84.81 127 GLU A C 1
ATOM 1018 O O . GLU A 1 127 ? 7.276 1.022 -6.655 1.00 84.81 127 GLU A O 1
ATOM 1023 N N . ARG A 1 128 ? 6.035 -0.120 -5.198 1.00 80.25 128 ARG A N 1
ATOM 1024 C CA . ARG A 1 128 ? 5.242 -0.740 -6.263 1.00 80.25 128 ARG A CA 1
ATOM 1025 C C . ARG A 1 128 ? 4.519 0.333 -7.086 1.00 80.25 128 ARG A C 1
ATOM 1027 O O . ARG A 1 128 ? 3.571 0.948 -6.608 1.00 80.25 128 ARG A O 1
ATOM 1034 N N . GLY A 1 129 ? 4.938 0.489 -8.342 1.00 83.88 129 GLY A N 1
ATOM 1035 C CA . GLY A 1 129 ? 4.312 1.383 -9.319 1.00 83.88 129 GLY A CA 1
ATOM 1036 C C . GLY A 1 129 ? 4.701 2.859 -9.207 1.00 83.88 129 GLY A C 1
ATOM 1037 O O . GLY A 1 129 ? 4.108 3.664 -9.916 1.00 83.88 129 GLY A O 1
ATOM 1038 N N . LYS A 1 130 ? 5.659 3.229 -8.346 1.00 87.44 130 LYS A N 1
ATOM 1039 C CA . LYS A 1 130 ? 6.127 4.617 -8.220 1.00 87.44 130 LYS A CA 1
ATOM 1040 C C . LYS A 1 130 ? 7.547 4.700 -7.657 1.00 87.44 130 LYS A C 1
ATOM 1042 O O . LYS A 1 130 ? 8.010 3.796 -6.962 1.00 87.44 130 LYS A O 1
ATOM 1047 N N . ILE A 1 131 ? 8.198 5.827 -7.908 1.00 87.06 131 ILE A N 1
ATOM 1048 C CA . ILE A 1 131 ? 9.478 6.191 -7.297 1.00 87.06 131 ILE A CA 1
ATOM 1049 C C . ILE A 1 131 ? 9.188 7.213 -6.193 1.00 87.06 131 ILE A C 1
ATOM 1051 O O . ILE A 1 131 ? 8.382 8.121 -6.375 1.00 87.06 131 ILE A O 1
ATOM 1055 N N . ASN A 1 132 ? 9.779 7.013 -5.019 1.00 88.94 132 ASN A N 1
ATOM 1056 C CA . ASN A 1 132 ? 9.654 7.884 -3.860 1.00 88.94 132 ASN A CA 1
ATOM 1057 C C . ASN A 1 132 ? 10.837 8.861 -3.808 1.00 88.94 132 ASN A C 1
ATOM 1059 O O . ASN A 1 132 ? 11.987 8.461 -3.61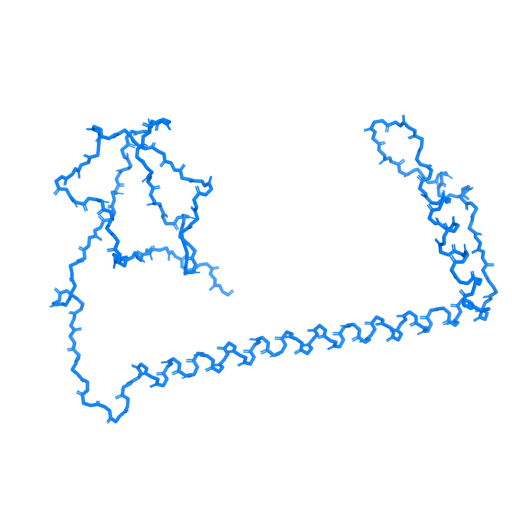0 1.00 88.94 132 ASN A O 1
ATOM 1063 N N . GLU A 1 133 ? 10.521 10.144 -3.964 1.00 87.75 133 GLU A N 1
ATOM 1064 C CA . GLU A 1 133 ? 11.491 11.233 -4.099 1.00 87.75 133 GLU A CA 1
ATOM 1065 C C . GLU A 1 133 ? 11.915 11.869 -2.762 1.00 87.75 133 GLU A C 1
ATOM 1067 O O . GLU A 1 133 ? 12.852 12.661 -2.736 1.00 87.75 133 GLU A O 1
ATOM 1072 N N . LYS A 1 134 ? 11.260 11.534 -1.639 1.00 84.69 134 LYS A N 1
ATOM 1073 C CA . LYS A 1 134 ? 11.452 12.248 -0.359 1.00 84.69 134 LYS A CA 1
ATOM 1074 C C . LYS A 1 134 ? 12.859 12.112 0.230 1.00 84.69 134 LYS A C 1
ATOM 1076 O O . LYS A 1 134 ? 13.345 13.058 0.833 1.00 84.69 134 LYS A O 1
ATOM 1081 N N . ASP A 1 135 ? 13.504 10.967 0.013 1.00 86.00 135 ASP A N 1
ATOM 1082 C CA . ASP A 1 135 ? 14.826 10.629 0.564 1.00 86.00 135 ASP A CA 1
ATOM 1083 C C . ASP A 1 135 ? 15.845 10.354 -0.557 1.00 86.00 135 ASP A C 1
ATOM 1085 O O . ASP A 1 135 ? 16.594 9.361 -0.539 1.00 86.00 135 ASP A O 1
ATOM 1089 N N . LEU A 1 136 ? 15.807 11.185 -1.603 1.00 88.50 136 LEU A N 1
ATOM 1090 C CA . LEU A 1 136 ? 16.803 11.152 -2.669 1.00 88.50 136 LEU A CA 1
ATOM 1091 C C . LEU A 1 136 ? 18.143 11.666 -2.151 1.00 88.50 136 LEU A C 1
ATOM 1093 O O . LEU A 1 136 ? 18.221 12.665 -1.442 1.00 88.50 136 LEU A O 1
ATOM 1097 N N . ILE A 1 137 ? 19.204 10.961 -2.532 1.00 90.00 137 ILE A N 1
ATOM 1098 C CA . ILE A 1 137 ? 20.569 11.454 -2.364 1.00 90.00 137 ILE A CA 1
ATOM 1099 C C . ILE A 1 137 ? 20.981 12.136 -3.653 1.00 90.00 137 ILE A C 1
ATOM 1101 O O . ILE A 1 137 ? 20.665 11.645 -4.734 1.00 90.00 137 ILE A O 1
ATOM 1105 N N . TYR A 1 138 ? 21.724 13.224 -3.522 1.00 92.94 138 TYR A N 1
ATOM 1106 C CA . TYR A 1 138 ? 22.274 13.963 -4.642 1.00 92.94 138 TYR A CA 1
ATOM 1107 C C . TYR A 1 138 ? 23.768 13.673 -4.760 1.00 92.94 138 TYR A C 1
ATOM 1109 O O . TYR A 1 138 ? 24.486 13.623 -3.757 1.00 92.94 138 TYR A O 1
ATOM 1117 N N . VAL A 1 139 ? 24.227 13.405 -5.980 1.00 92.88 139 VAL A N 1
ATOM 1118 C CA . VAL A 1 139 ? 25.611 13.022 -6.273 1.00 92.88 139 VAL A CA 1
ATOM 1119 C C . VAL A 1 139 ? 26.304 14.052 -7.148 1.00 92.88 139 VAL A C 1
ATOM 1121 O O . VAL A 1 139 ? 25.673 14.697 -7.984 1.00 92.88 139 VAL A O 1
ATOM 1124 N N . ASP A 1 140 ? 27.611 14.200 -6.961 1.00 94.19 140 ASP A N 1
ATOM 1125 C CA . ASP A 1 140 ? 28.434 15.115 -7.741 1.00 94.19 140 ASP A CA 1
ATOM 1126 C C . ASP A 1 140 ? 28.469 14.670 -9.215 1.00 94.19 140 ASP A C 1
ATOM 1128 O O . ASP A 1 140 ? 28.917 13.550 -9.484 1.00 94.19 140 ASP A O 1
ATOM 1132 N N . PRO A 1 141 ? 28.010 15.500 -10.175 1.00 91.50 141 PRO A N 1
ATOM 1133 C CA . PRO A 1 141 ? 27.960 15.126 -11.587 1.00 91.50 141 PRO A CA 1
ATOM 1134 C C . PRO A 1 141 ? 29.312 14.697 -12.161 1.00 91.50 141 PRO A C 1
ATOM 1136 O O . PRO A 1 141 ? 29.331 13.870 -13.070 1.00 91.50 141 PRO A O 1
ATOM 1139 N N . ASP A 1 142 ? 30.417 15.230 -11.634 1.00 92.06 142 ASP A N 1
ATOM 1140 C CA . ASP A 1 142 ? 31.776 14.958 -12.115 1.00 92.06 142 ASP A CA 1
ATOM 1141 C C . ASP A 1 142 ? 32.323 13.594 -11.653 1.00 92.06 142 ASP A C 1
ATOM 1143 O O . ASP A 1 142 ? 33.257 13.064 -12.252 1.00 92.06 142 ASP A O 1
ATOM 1147 N N . ASP A 1 143 ? 31.738 13.004 -10.605 1.00 91.56 143 ASP A N 1
ATOM 1148 C CA . ASP A 1 143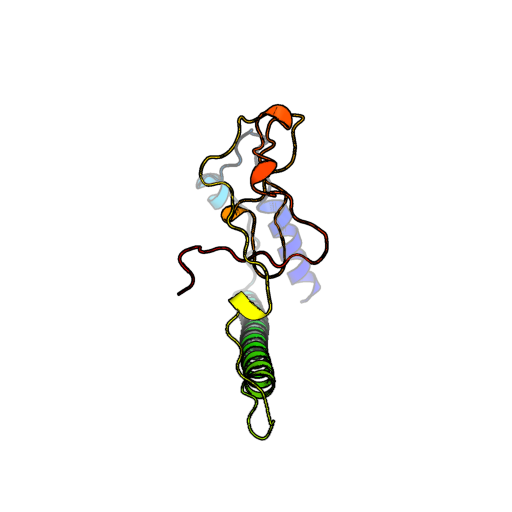 ? 32.145 11.706 -10.043 1.00 91.56 143 ASP A CA 1
ATOM 1149 C C . ASP A 1 143 ? 31.297 10.540 -10.598 1.00 91.56 143 ASP A C 1
ATOM 1151 O O . ASP A 1 143 ? 31.531 9.370 -10.286 1.00 91.56 143 ASP A O 1
ATOM 1155 N N . VAL A 1 144 ? 30.295 10.837 -11.436 1.00 89.00 144 VAL A N 1
ATOM 1156 C CA . VAL A 1 144 ? 29.421 9.829 -12.049 1.00 89.00 144 VAL A CA 1
ATOM 1157 C C . VAL A 1 144 ? 30.154 9.109 -13.194 1.00 89.00 144 VAL A C 1
ATOM 1159 O O . VAL A 1 144 ? 30.586 9.749 -14.154 1.00 89.00 144 VAL A O 1
ATOM 1162 N N . PRO A 1 145 ? 30.245 7.763 -13.176 1.00 89.00 145 PRO A N 1
ATOM 1163 C CA . PRO A 1 145 ? 30.874 7.003 -14.253 1.00 89.00 145 PRO A CA 1
ATOM 1164 C C . PRO A 1 145 ? 29.927 6.877 -15.458 1.00 89.00 145 PRO A C 1
ATOM 1166 O O . PRO A 1 145 ? 29.202 5.888 -15.610 1.00 89.00 145 PRO A O 1
ATOM 1169 N N . TYR A 1 146 ? 29.899 7.904 -16.314 1.00 88.69 146 TYR A N 1
ATOM 1170 C CA . TYR A 1 146 ? 29.031 7.950 -17.500 1.00 88.69 146 TYR A CA 1
ATOM 1171 C C . TYR A 1 146 ? 29.353 6.876 -18.550 1.00 88.69 146 TYR A C 1
ATOM 1173 O O . TYR A 1 146 ? 28.481 6.528 -19.344 1.00 88.69 146 TYR A O 1
ATOM 1181 N N . ASP A 1 147 ? 30.557 6.294 -18.530 1.00 87.56 147 ASP A N 1
ATOM 1182 C CA . ASP A 1 147 ? 30.952 5.154 -19.371 1.00 87.56 147 ASP A CA 1
ATOM 1183 C C . ASP A 1 147 ? 30.052 3.925 -19.166 1.00 87.56 147 ASP A C 1
ATOM 1185 O O . ASP A 1 147 ? 29.892 3.105 -20.070 1.00 87.56 147 ASP A O 1
ATOM 1189 N N . ARG A 1 148 ? 29.420 3.816 -17.990 1.00 84.62 148 ARG A N 1
ATOM 1190 C CA . ARG A 1 148 ? 28.487 2.734 -17.646 1.00 84.62 148 ARG A CA 1
ATOM 1191 C C . ARG A 1 148 ? 27.031 3.035 -17.996 1.00 84.62 148 ARG A C 1
ATOM 1193 O O . ARG A 1 148 ? 26.169 2.214 -17.693 1.00 84.62 148 ARG A O 1
ATOM 1200 N N . ASP A 1 149 ? 26.761 4.192 -18.601 1.00 86.00 149 ASP A N 1
ATOM 1201 C CA . ASP A 1 149 ? 25.420 4.690 -18.929 1.00 86.00 149 ASP A CA 1
ATOM 1202 C C . ASP A 1 149 ? 24.420 4.568 -17.748 1.00 86.00 149 ASP A C 1
ATOM 1204 O O . ASP A 1 149 ? 23.375 3.915 -17.876 1.00 86.00 149 ASP A O 1
ATOM 1208 N N . PRO A 1 150 ? 24.740 5.155 -16.569 1.00 85.88 150 PRO A N 1
ATOM 1209 C CA . PRO A 1 150 ? 23.951 4.992 -15.344 1.00 85.88 150 PRO A CA 1
ATOM 1210 C C . PRO A 1 150 ? 22.670 5.836 -15.324 1.00 85.88 150 PRO A C 1
ATOM 1212 O O . PRO A 1 150 ? 21.893 5.753 -14.373 1.00 85.88 150 PRO A O 1
ATOM 1215 N N . VAL A 1 151 ? 22.462 6.670 -16.344 1.00 88.38 151 VAL A N 1
ATOM 1216 C CA . VAL A 1 151 ? 21.336 7.597 -16.435 1.00 88.38 151 VAL A CA 1
ATOM 1217 C C . VAL A 1 151 ? 20.101 6.852 -16.933 1.00 88.38 151 VAL A C 1
ATOM 1219 O O . VAL A 1 151 ? 20.140 6.156 -17.952 1.00 88.38 151 VAL A O 1
ATOM 1222 N N . LEU A 1 152 ? 18.996 7.017 -16.206 1.00 88.00 152 LEU A N 1
ATOM 1223 C CA . LEU A 1 152 ? 17.687 6.511 -16.604 1.00 88.00 152 LEU A CA 1
ATOM 1224 C C . LEU A 1 152 ? 17.019 7.494 -17.560 1.00 88.00 152 LEU A C 1
ATOM 1226 O O . LEU A 1 152 ? 17.056 8.707 -17.350 1.00 88.00 152 LEU A O 1
ATOM 1230 N N . LYS A 1 153 ? 16.397 6.959 -18.604 1.00 88.88 153 LYS A N 1
ATOM 1231 C CA . LYS A 1 153 ? 15.613 7.715 -19.580 1.00 88.88 153 LYS A CA 1
ATOM 1232 C C . LYS A 1 153 ? 14.128 7.477 -19.353 1.00 88.88 153 LYS A C 1
ATOM 1234 O O . LYS A 1 153 ? 13.716 6.502 -18.724 1.00 88.88 153 LYS A O 1
ATOM 1239 N N . GLU A 1 154 ? 13.311 8.372 -19.892 1.00 86.38 154 GLU A N 1
ATOM 1240 C CA . GLU A 1 154 ? 11.868 8.166 -19.919 1.00 86.38 154 GLU A CA 1
ATOM 1241 C C . GLU A 1 154 ? 11.540 6.833 -20.617 1.00 86.38 154 GLU A C 1
ATOM 1243 O O . GLU A 1 154 ? 12.110 6.516 -21.662 1.00 86.38 154 GLU A O 1
ATOM 1248 N N . ASN A 1 155 ? 10.616 6.064 -20.032 1.00 85.75 155 ASN A N 1
ATOM 1249 C CA . ASN A 1 155 ? 10.231 4.701 -20.430 1.00 85.75 155 ASN A CA 1
ATOM 1250 C C . ASN A 1 155 ? 11.236 3.578 -20.111 1.00 85.75 155 ASN A C 1
ATOM 1252 O O . ASN A 1 155 ? 10.957 2.421 -20.440 1.00 85.75 155 ASN A O 1
ATOM 1256 N N . ASP A 1 156 ? 12.351 3.858 -19.429 1.00 88.88 156 ASP A N 1
ATOM 1257 C CA . ASP A 1 156 ? 13.193 2.786 -18.892 1.00 88.88 156 ASP A CA 1
ATOM 1258 C C . ASP A 1 156 ? 12.451 2.010 -17.790 1.00 88.88 156 ASP A C 1
ATOM 1260 O O . ASP A 1 156 ? 11.800 2.576 -16.909 1.00 88.88 156 ASP A O 1
ATOM 1264 N N . ILE A 1 157 ? 12.577 0.680 -17.815 1.00 87.75 157 ILE A N 1
ATOM 1265 C CA . ILE A 1 157 ? 12.016 -0.193 -16.780 1.00 87.75 157 ILE A CA 1
ATOM 1266 C C . ILE A 1 157 ? 13.069 -0.411 -15.699 1.00 87.75 157 ILE A C 1
ATOM 1268 O O . ILE A 1 157 ? 14.078 -1.084 -15.917 1.00 87.75 157 ILE A O 1
ATOM 1272 N N . TYR A 1 158 ? 12.798 0.104 -14.502 1.00 85.06 158 TYR A N 1
ATOM 1273 C CA . TYR A 1 158 ? 13.611 -0.162 -13.323 1.00 85.06 158 TYR A CA 1
ATOM 1274 C C . TYR A 1 158 ? 13.076 -1.374 -12.553 1.00 85.06 158 TYR A C 1
ATOM 1276 O O . TYR A 1 158 ? 11.890 -1.461 -12.238 1.00 85.06 158 TYR A O 1
ATOM 1284 N N . SER A 1 159 ? 13.969 -2.291 -12.184 1.00 83.00 159 SER A N 1
ATOM 1285 C CA . SER A 1 159 ? 13.658 -3.409 -11.293 1.00 83.00 159 SER A CA 1
ATOM 1286 C C . SER A 1 159 ? 14.705 -3.484 -10.192 1.00 83.00 159 SER A C 1
ATOM 1288 O O . SER A 1 159 ? 15.893 -3.650 -10.470 1.00 83.00 159 SER A O 1
ATOM 1290 N N . SER A 1 160 ? 14.278 -3.426 -8.931 1.00 78.94 160 SER A N 1
ATOM 1291 C CA . SER A 1 160 ? 15.173 -3.681 -7.805 1.00 78.94 160 SER A CA 1
ATOM 1292 C C . SER A 1 160 ? 15.338 -5.187 -7.590 1.00 78.94 160 SER A C 1
ATOM 1294 O O . SER A 1 160 ? 14.387 -5.964 -7.668 1.00 78.94 160 SER A O 1
ATOM 1296 N N . LYS A 1 161 ? 16.564 -5.617 -7.284 1.00 68.94 161 LYS A N 1
ATOM 1297 C CA . LYS A 1 161 ? 16.852 -6.961 -6.764 1.00 68.94 161 LYS A CA 1
ATOM 1298 C C . LYS A 1 161 ? 16.855 -6.913 -5.232 1.00 68.94 161 LYS A C 1
ATOM 1300 O O . LYS A 1 161 ? 17.840 -7.269 -4.596 1.00 68.94 161 LYS A O 1
ATOM 1305 N N . ALA A 1 162 ? 15.795 -6.371 -4.637 1.00 55.44 162 ALA A N 1
ATOM 1306 C CA . ALA A 1 162 ? 15.642 -6.346 -3.186 1.00 55.44 162 ALA A CA 1
ATOM 1307 C C . ALA A 1 162 ? 15.038 -7.675 -2.708 1.00 55.44 162 ALA A C 1
ATOM 1309 O O . ALA A 1 162 ? 14.168 -8.249 -3.363 1.00 55.44 162 ALA A O 1
ATOM 1310 N N . ARG A 1 163 ? 15.515 -8.185 -1.568 1.00 44.84 163 ARG A N 1
ATOM 1311 C CA . ARG A 1 163 ? 14.938 -9.361 -0.904 1.00 44.84 163 ARG A CA 1
ATOM 1312 C C . ARG A 1 163 ? 13.491 -9.007 -0.546 1.00 44.84 163 ARG A C 1
ATOM 1314 O O . ARG A 1 163 ? 13.281 -8.067 0.214 1.00 44.84 163 ARG A O 1
ATOM 1321 N N . SER A 1 164 ? 12.514 -9.706 -1.121 1.00 43.72 164 SER A N 1
ATOM 1322 C CA . SER A 1 164 ? 11.104 -9.515 -0.766 1.00 43.72 164 SER A CA 1
ATOM 1323 C C . SER A 1 164 ? 10.935 -9.803 0.726 1.00 43.72 164 SER A C 1
ATOM 1325 O O . SER A 1 164 ? 11.085 -10.946 1.147 1.00 43.72 164 SER A O 1
ATOM 1327 N N . ILE A 1 165 ? 10.686 -8.763 1.519 1.00 37.19 165 ILE A N 1
ATOM 1328 C CA . ILE A 1 165 ? 10.318 -8.857 2.942 1.00 37.19 165 ILE A CA 1
ATOM 1329 C C . ILE A 1 165 ? 8.799 -8.790 3.144 1.00 37.19 165 ILE A C 1
ATOM 1331 O O . ILE A 1 165 ? 8.334 -8.645 4.267 1.00 37.19 165 ILE A O 1
ATOM 1335 N N . TYR A 1 166 ? 8.015 -8.937 2.075 1.00 33.50 166 TYR A N 1
ATOM 1336 C CA . TYR A 1 166 ? 6.573 -9.133 2.186 1.00 33.50 166 TYR A CA 1
ATOM 1337 C C . TYR A 1 166 ? 6.276 -10.637 2.228 1.00 33.50 166 TYR A C 1
ATOM 1339 O O . TYR A 1 166 ? 6.266 -11.299 1.188 1.00 33.50 166 TYR A O 1
ATOM 1347 N N . SER A 1 167 ? 6.134 -11.149 3.455 1.00 32.56 167 SER A N 1
ATOM 1348 C CA . SER A 1 167 ? 5.311 -12.314 3.810 1.00 32.56 167 SER A CA 1
ATOM 1349 C C . SER A 1 167 ? 3.865 -11.875 3.978 1.00 32.56 167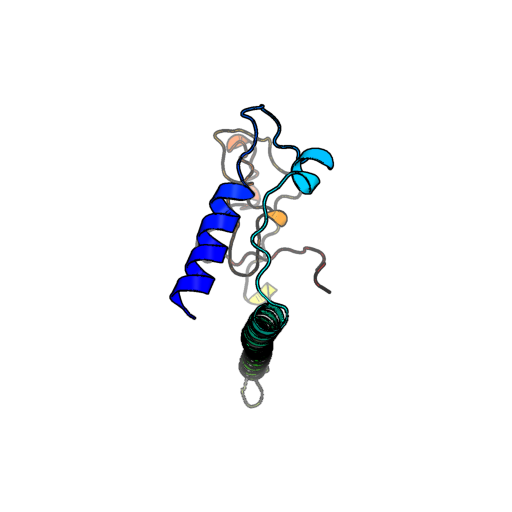 SER A C 1
ATOM 1351 O O . SER A 1 167 ? 3.689 -10.830 4.649 1.00 32.56 167 SER A O 1
#

Radius of gyration: 30.22 Å; chains: 1; bounding box: 67×47×72 Å

pLDDT: mean 79.77, std 16.04, range [32.56, 97.81]

Secondary structure (DSSP, 8-state):
-HHHHHHHHHHHHHHHT---S-SS----HHHHHT-------HHHHHHHHHHHHHHHHHHHHHHHHHHHHHHHHHHHHHHHHHHHHH-TTS-PPP--GGGTS------SSPPPEEEEEEEEP-GGGEETTEE--TT-EEE-GGGS-GGG-----TT------------

Foldseek 3Di:
DVVVVVVQVVVCVVQVPPADPDPDRDDDPVSVVPGDHDDDDPVVVVVVVVVVVVVVVVVVVVVVVVVVVVVVVVVVVVVVVCVVPVQVPHPDDDDDCVVVDDDADADPDAAAFDPPAQWDFDPVQDDVPDGNDPDTTGHHPVRDPCVSVNDDDPPDDDDDPDDPPDD